Protein AF-A0A8T4U4A2-F1 (afdb_monomer_lite)

Secondary structure (DSSP, 8-state):
-EEETTEEEEE-SS-EEEEEE---TT-SS-S--TT-EEEEETTEEEEEE-HHHHHHHHHHHHHH--

Sequence (66 aa):
MKIETDIAIVDYGIEKRKGKIIESKNKKESLYKKGDYVIIQGGIVIQKIEKKEAIHALRLYKKAIR

Structure (mmCIF, N/CA/C/O backbone):
data_AF-A0A8T4U4A2-F1
#
_entry.id   AF-A0A8T4U4A2-F1
#
loop_
_atom_site.group_PDB
_atom_site.id
_atom_site.type_symbol
_atom_site.label_atom_id
_atom_site.label_alt_id
_atom_site.label_comp_id
_atom_site.label_asym_id
_atom_site.label_entity_id
_atom_site.label_seq_id
_atom_site.pdbx_PDB_ins_code
_atom_site.Cartn_x
_atom_site.Cartn_y
_atom_site.Cartn_z
_atom_site.occupancy
_atom_site.B_iso_or_equiv
_atom_site.auth_seq_id
_atom_site.auth_comp_id
_atom_site.auth_asym_id
_atom_site.auth_atom_id
_atom_site.pdbx_PDB_model_num
ATOM 1 N N . MET A 1 1 ? 0.380 6.762 -0.324 1.00 65.19 1 MET A N 1
ATOM 2 C CA . MET A 1 1 ? -1.022 6.457 0.034 1.00 65.19 1 MET A CA 1
ATOM 3 C C . MET A 1 1 ? -1.655 7.641 0.758 1.00 65.19 1 MET A C 1
ATOM 5 O O . MET A 1 1 ? -1.012 8.195 1.648 1.00 65.19 1 MET A O 1
ATOM 9 N N . LYS A 1 2 ? -2.892 8.008 0.397 1.00 68.69 2 LYS A N 1
ATOM 10 C CA . LYS A 1 2 ? -3.765 8.925 1.160 1.00 68.69 2 LYS A CA 1
ATOM 11 C C . LYS A 1 2 ? -4.886 8.092 1.798 1.00 68.69 2 LYS A C 1
ATOM 13 O O . LYS A 1 2 ? -5.368 7.181 1.138 1.00 68.69 2 LYS A O 1
ATOM 18 N N . ILE A 1 3 ? -5.266 8.376 3.043 1.00 66.12 3 ILE A N 1
ATOM 19 C CA . ILE A 1 3 ? -6.400 7.726 3.723 1.00 66.12 3 ILE A CA 1
ATOM 20 C C . ILE A 1 3 ? -7.470 8.791 3.964 1.00 66.12 3 ILE A C 1
ATOM 22 O O . ILE A 1 3 ? -7.145 9.862 4.484 1.00 66.12 3 ILE A O 1
ATOM 26 N N . GLU A 1 4 ? -8.703 8.498 3.563 1.00 71.56 4 GLU A N 1
ATOM 27 C CA . GLU A 1 4 ? -9.910 9.279 3.850 1.00 71.56 4 GLU A CA 1
ATOM 28 C C . GLU A 1 4 ? -10.931 8.330 4.484 1.00 71.56 4 GLU A C 1
ATOM 30 O O . GLU A 1 4 ? -11.446 7.442 3.807 1.00 71.56 4 GLU A O 1
ATOM 35 N N . THR A 1 5 ? -11.180 8.488 5.788 1.00 71.06 5 THR A N 1
ATOM 36 C CA . THR A 1 5 ? -12.051 7.603 6.586 1.00 71.06 5 THR A CA 1
ATOM 37 C C . THR A 1 5 ? -11.568 6.144 6.544 1.00 71.06 5 THR A C 1
ATOM 39 O O . THR A 1 5 ? -10.606 5.811 7.228 1.00 71.06 5 THR A O 1
ATOM 42 N N . ASP A 1 6 ? -12.159 5.300 5.704 1.00 75.00 6 ASP A N 1
ATOM 43 C CA . ASP A 1 6 ? -11.866 3.881 5.500 1.00 75.00 6 ASP A CA 1
ATOM 44 C C . ASP A 1 6 ? -11.393 3.580 4.065 1.00 75.00 6 ASP A C 1
ATOM 46 O O . ASP A 1 6 ? -11.298 2.422 3.666 1.00 75.00 6 ASP A O 1
ATOM 50 N N . ILE A 1 7 ? -11.087 4.605 3.264 1.00 77.25 7 ILE A N 1
ATOM 51 C CA . ILE A 1 7 ? -10.640 4.457 1.876 1.00 77.25 7 ILE A CA 1
ATOM 52 C C . ILE A 1 7 ? -9.160 4.824 1.769 1.00 77.25 7 ILE A C 1
ATOM 54 O O . ILE A 1 7 ? -8.751 5.967 1.989 1.00 77.25 7 ILE A O 1
ATOM 58 N N . A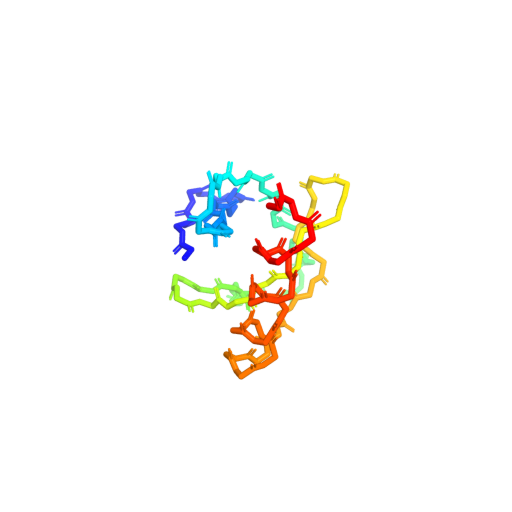LA A 1 8 ? -8.349 3.853 1.356 1.00 81.62 8 ALA A N 1
ATOM 59 C CA . ALA A 1 8 ? -6.977 4.053 0.925 1.00 81.62 8 ALA A CA 1
ATOM 60 C C . ALA A 1 8 ? -6.932 4.386 -0.570 1.00 81.62 8 ALA A C 1
ATOM 62 O O . ALA A 1 8 ? -7.387 3.616 -1.414 1.00 81.62 8 ALA A O 1
ATOM 63 N N . ILE A 1 9 ? -6.315 5.512 -0.912 1.00 82.00 9 ILE A N 1
ATOM 64 C CA . ILE A 1 9 ? -5.923 5.839 -2.283 1.00 82.00 9 ILE A CA 1
ATOM 65 C C . ILE A 1 9 ? -4.456 5.444 -2.449 1.00 82.00 9 ILE A C 1
ATOM 67 O O . ILE A 1 9 ? -3.557 6.057 -1.851 1.00 82.00 9 ILE A O 1
ATOM 71 N N . VAL A 1 10 ? -4.221 4.411 -3.252 1.00 83.31 10 VAL A N 1
ATOM 72 C CA . VAL A 1 10 ? -2.904 3.832 -3.530 1.00 83.31 10 VAL A CA 1
ATOM 73 C C . VAL A 1 10 ? -2.453 4.254 -4.919 1.00 83.31 10 VAL A C 1
ATOM 75 O O . VAL A 1 10 ? -3.216 4.208 -5.882 1.00 83.31 10 VAL A O 1
ATOM 78 N N . ASP A 1 11 ? -1.205 4.694 -5.003 1.00 85.12 11 ASP A N 1
ATOM 79 C CA . ASP A 1 11 ? -0.590 5.183 -6.230 1.00 85.12 11 ASP A CA 1
ATOM 80 C C . ASP A 1 11 ? 0.308 4.087 -6.814 1.00 85.12 11 ASP A C 1
ATOM 82 O O . ASP A 1 11 ? 1.281 3.681 -6.177 1.00 85.12 11 ASP A O 1
ATOM 86 N N . TYR A 1 12 ? -0.041 3.598 -8.0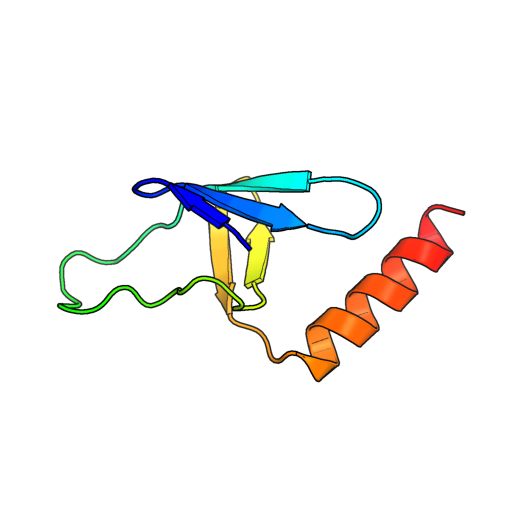04 1.00 82.56 12 TYR A N 1
ATOM 87 C CA . TYR A 1 12 ? 0.719 2.582 -8.738 1.00 82.56 12 TYR A CA 1
ATOM 88 C C . TYR A 1 12 ? 1.727 3.210 -9.718 1.00 82.56 12 TYR A C 1
ATOM 90 O O . TYR A 1 12 ? 2.356 2.524 -10.524 1.00 82.56 12 TYR A O 1
ATOM 98 N N . GLY A 1 13 ? 1.892 4.533 -9.685 1.00 80.62 13 GLY A N 1
ATOM 99 C CA . GLY A 1 13 ? 2.815 5.298 -10.517 1.00 80.62 13 GLY A CA 1
ATOM 100 C C . GLY A 1 13 ? 2.357 5.522 -11.960 1.00 80.62 13 GLY A C 1
ATOM 101 O O . GLY A 1 13 ? 2.944 6.365 -12.629 1.00 80.62 13 GLY A O 1
ATOM 102 N N . ILE A 1 14 ? 1.350 4.785 -12.437 1.00 82.06 14 ILE A N 1
ATOM 103 C CA . ILE A 1 14 ? 0.668 5.017 -13.726 1.00 82.06 14 ILE A CA 1
ATOM 104 C C . ILE A 1 14 ? -0.825 5.315 -13.541 1.00 82.06 14 ILE A C 1
ATOM 106 O O . ILE A 1 14 ? -1.442 5.975 -14.367 1.00 82.06 14 ILE A O 1
ATOM 110 N N . GLU A 1 15 ? -1.399 4.851 -12.434 1.00 84.00 15 GLU A N 1
ATOM 111 C CA . GLU A 1 15 ? -2.799 5.027 -12.074 1.00 84.00 15 GLU A CA 1
ATOM 112 C C . GLU A 1 15 ? -2.929 5.086 -10.548 1.00 84.00 15 GLU A C 1
ATOM 114 O O . GLU A 1 15 ? -2.055 4.622 -9.806 1.00 84.00 15 GLU A O 1
ATOM 119 N N . LYS A 1 16 ? -4.048 5.633 -10.074 1.00 87.50 16 LYS A N 1
ATOM 120 C CA . LYS A 1 16 ? -4.416 5.616 -8.657 1.00 87.50 16 LYS A CA 1
ATOM 121 C C . LYS A 1 16 ? -5.621 4.712 -8.475 1.00 87.50 16 LYS A C 1
ATOM 123 O O . LYS A 1 16 ? -6.623 4.880 -9.164 1.00 87.50 16 LYS A O 1
ATOM 128 N N . ARG A 1 17 ? -5.545 3.795 -7.515 1.00 88.56 17 ARG A N 1
ATOM 129 C CA . ARG A 1 17 ? -6.645 2.889 -7.172 1.00 88.56 17 ARG A CA 1
ATOM 130 C C . ARG A 1 17 ? -7.150 3.176 -5.770 1.00 88.56 17 ARG A C 1
ATOM 132 O O . ARG A 1 17 ? -6.381 3.548 -4.885 1.00 88.56 17 ARG A O 1
ATOM 139 N N . LYS A 1 18 ? -8.456 3.007 -5.584 1.00 88.25 18 LYS A N 1
ATOM 140 C CA . LYS A 1 18 ? -9.114 3.111 -4.280 1.00 88.25 18 LYS A CA 1
ATOM 141 C C . LYS A 1 18 ? -9.305 1.707 -3.713 1.00 88.25 18 LYS A 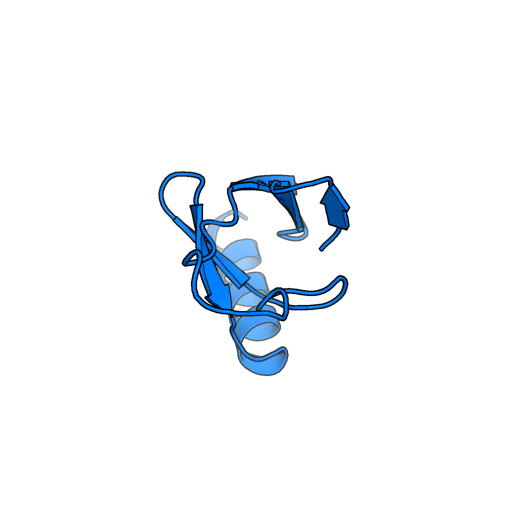C 1
ATOM 143 O O . LYS A 1 18 ? -9.725 0.809 -4.438 1.00 88.25 18 LYS A O 1
ATOM 148 N N . GLY A 1 19 ? -8.984 1.530 -2.438 1.00 87.94 19 GLY A N 1
ATOM 149 C CA . GLY A 1 19 ? -9.184 0.289 -1.702 1.00 87.94 19 GLY A CA 1
ATOM 150 C C . GLY A 1 19 ? -9.813 0.569 -0.346 1.00 87.94 19 GLY A C 1
ATOM 151 O O . GLY A 1 19 ? -9.371 1.473 0.358 1.00 87.94 19 GLY A O 1
ATOM 152 N N . LYS A 1 20 ? -10.835 -0.197 0.027 1.00 87.06 20 LYS A N 1
ATOM 153 C CA . LYS A 1 20 ? -11.454 -0.130 1.347 1.00 87.06 20 LYS A CA 1
ATOM 154 C C . LYS A 1 20 ? -10.550 -0.807 2.373 1.00 87.06 20 LYS A C 1
ATOM 156 O O . LYS A 1 20 ? -10.137 -1.950 2.187 1.00 87.06 20 LYS A O 1
ATOM 161 N N . ILE A 1 21 ? -10.244 -0.106 3.450 1.00 84.50 21 ILE A N 1
ATOM 162 C CA . ILE A 1 21 ? -9.573 -0.648 4.621 1.00 84.50 21 ILE A CA 1
ATOM 163 C C . ILE A 1 21 ? -10.641 -1.359 5.452 1.00 84.50 21 ILE A C 1
ATOM 165 O O . ILE A 1 21 ? -11.562 -0.731 5.967 1.00 84.50 21 ILE A O 1
ATOM 169 N N . ILE A 1 22 ? -10.534 -2.682 5.565 1.00 78.62 22 ILE A N 1
ATOM 170 C CA . ILE A 1 22 ? -11.397 -3.468 6.448 1.00 78.62 22 ILE A CA 1
ATOM 171 C C . ILE A 1 22 ? -10.614 -3.724 7.732 1.00 78.62 22 ILE A C 1
ATOM 173 O O . ILE A 1 22 ? -9.827 -4.663 7.827 1.00 78.62 22 ILE A O 1
ATOM 177 N N . GLU A 1 23 ? -10.794 -2.849 8.716 1.00 68.38 23 GLU A N 1
ATOM 178 C CA . GLU A 1 23 ? -10.238 -3.049 10.050 1.00 68.38 23 GLU A CA 1
AT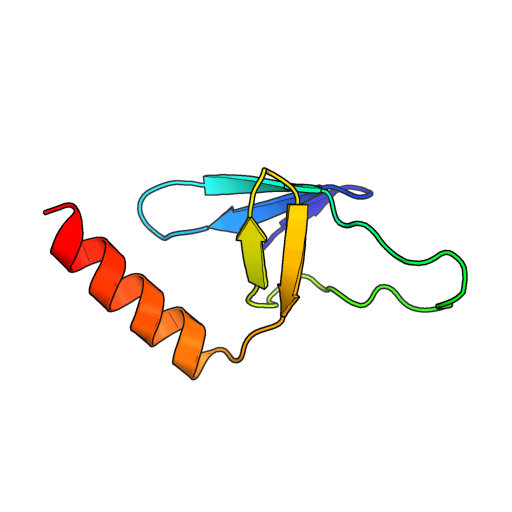OM 179 C C . GLU A 1 23 ? -11.154 -3.929 10.900 1.00 68.38 23 GLU A C 1
ATOM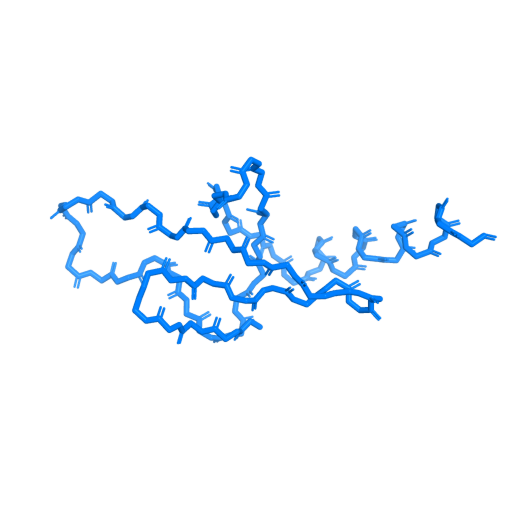 181 O O . GLU A 1 23 ? -12.372 -3.751 10.945 1.00 68.38 23 GLU A O 1
ATOM 186 N N . SER A 1 24 ? -10.558 -4.904 11.589 1.00 54.97 24 SER A N 1
ATOM 187 C CA . SER A 1 24 ? -11.269 -5.667 12.611 1.00 54.97 24 SER A CA 1
ATOM 188 C C . SER A 1 24 ? -11.555 -4.750 13.799 1.00 54.97 24 SER A C 1
ATOM 190 O O . SER A 1 24 ? -10.639 -4.097 14.301 1.00 54.97 24 SER A O 1
ATOM 192 N N . LYS A 1 25 ? -12.808 -4.744 14.280 1.00 53.62 25 LYS A N 1
ATOM 193 C CA . LYS A 1 25 ? -13.323 -3.899 15.382 1.00 53.62 25 LYS A CA 1
ATOM 194 C C . LYS A 1 25 ? -12.517 -3.974 16.694 1.00 53.62 25 LYS A C 1
ATOM 196 O O . LYS A 1 25 ? -12.756 -3.183 17.598 1.00 53.62 25 LYS A O 1
ATOM 201 N N . ASN A 1 26 ? -11.573 -4.907 16.802 1.00 50.97 26 ASN A N 1
ATOM 202 C CA . ASN A 1 26 ? -10.824 -5.214 18.018 1.00 50.97 26 ASN A CA 1
ATOM 203 C C . ASN A 1 26 ? -9.446 -4.534 18.113 1.00 50.97 26 ASN A C 1
ATOM 205 O O . ASN A 1 26 ? -8.722 -4.786 19.075 1.00 50.97 26 ASN A O 1
ATOM 209 N N . LYS A 1 27 ? -9.042 -3.698 17.147 1.00 50.53 27 LYS A N 1
ATOM 210 C CA . LYS A 1 27 ? -7.757 -2.981 17.204 1.00 50.53 27 LYS A CA 1
ATOM 211 C C . LYS A 1 27 ? -7.985 -1.488 17.437 1.00 50.53 27 LYS A C 1
ATOM 213 O O . LYS A 1 27 ? -8.598 -0.813 16.624 1.00 50.53 27 LYS A O 1
ATOM 218 N N . LYS A 1 28 ? -7.476 -0.990 18.572 1.00 49.75 28 LYS A N 1
ATOM 219 C CA . LYS A 1 28 ? -7.505 0.428 18.987 1.00 49.75 28 LYS A CA 1
ATOM 220 C C . LYS A 1 28 ? -6.681 1.356 18.083 1.00 49.75 28 LYS A C 1
ATOM 222 O O . LYS A 1 28 ? -6.798 2.568 18.211 1.00 49.75 28 LYS A O 1
ATOM 227 N N . GLU A 1 29 ? -5.868 0.802 17.188 1.00 56.47 29 GLU A N 1
ATOM 228 C CA . GLU A 1 29 ? -5.018 1.552 16.270 1.00 56.47 29 GLU A CA 1
ATOM 229 C C . GLU A 1 29 ? -5.243 1.068 14.842 1.00 56.47 29 GLU A C 1
ATOM 231 O O . GLU A 1 29 ? -5.286 -0.140 14.579 1.00 56.47 29 GLU A O 1
ATOM 236 N N . SER A 1 30 ? -5.372 2.030 13.927 1.00 62.38 30 SER A N 1
ATOM 237 C CA . SER A 1 30 ? -5.484 1.747 12.504 1.00 62.38 30 SER A CA 1
ATOM 238 C C . SER A 1 30 ? -4.202 1.068 12.017 1.00 62.38 30 SER A C 1
ATOM 240 O O . SER A 1 30 ? -3.100 1.587 12.209 1.00 62.38 30 SER A O 1
ATOM 242 N N . LEU A 1 31 ? -4.326 -0.109 11.397 1.00 71.44 31 LEU A N 1
ATOM 243 C CA . LEU A 1 31 ? -3.179 -0.909 10.934 1.00 71.44 31 LEU A CA 1
ATOM 244 C C . LEU A 1 31 ? -2.412 -0.234 9.786 1.00 71.44 31 LEU A C 1
ATOM 246 O O . LEU A 1 31 ? -1.299 -0.648 9.449 1.00 71.44 31 LEU A O 1
ATOM 250 N N . TYR A 1 32 ? -3.007 0.796 9.185 1.00 80.50 32 TYR A N 1
ATOM 251 C CA . TYR A 1 32 ? -2.530 1.447 7.978 1.00 80.50 32 TYR A CA 1
ATOM 252 C C . TYR A 1 32 ? -2.403 2.951 8.198 1.00 80.50 32 TYR A C 1
ATOM 254 O O . TYR A 1 32 ? -3.321 3.613 8.670 1.00 80.50 32 TYR A O 1
ATOM 262 N N . LYS A 1 33 ? -1.273 3.530 7.787 1.00 79.50 33 LYS A N 1
ATOM 263 C CA . LYS A 1 33 ? -1.047 4.980 7.853 1.00 79.50 33 LYS A CA 1
ATOM 264 C C . LYS A 1 33 ? -0.550 5.548 6.534 1.00 79.50 33 LYS A C 1
ATOM 266 O O . LYS A 1 33 ? 0.025 4.845 5.703 1.00 79.50 33 LYS A O 1
ATOM 271 N N . LYS A 1 34 ? -0.742 6.857 6.335 1.00 81.94 34 LYS A N 1
ATOM 272 C CA . LYS A 1 34 ? -0.197 7.573 5.168 1.00 81.94 34 LYS A CA 1
ATOM 273 C C . LYS A 1 34 ? 1.302 7.273 5.029 1.00 81.94 34 LYS A C 1
ATOM 275 O O . LYS A 1 34 ? 2.055 7.388 5.990 1.00 81.94 34 LYS A O 1
ATOM 280 N N . GLY A 1 35 ? 1.709 6.895 3.820 1.00 83.50 35 GLY A N 1
ATOM 281 C CA . GLY A 1 35 ? 3.083 6.484 3.508 1.00 83.50 35 GLY A CA 1
ATOM 282 C C . GLY A 1 35 ? 3.314 4.970 3.486 1.00 83.50 35 GLY A C 1
ATOM 283 O O . GLY A 1 35 ? 4.309 4.542 2.907 1.00 83.50 35 GLY A O 1
ATOM 284 N N . ASP A 1 36 ? 2.393 4.165 4.021 1.00 86.81 36 ASP A N 1
ATOM 285 C CA . ASP A 1 36 ? 2.481 2.709 3.913 1.00 86.81 36 ASP A CA 1
ATOM 286 C C . ASP A 1 36 ? 2.295 2.229 2.467 1.00 86.81 36 ASP A C 1
ATOM 288 O O . ASP A 1 36 ? 1.576 2.840 1.665 1.00 86.81 36 ASP A O 1
ATOM 292 N N . TYR A 1 37 ? 2.942 1.104 2.164 1.00 89.50 37 TYR A N 1
ATOM 293 C CA . TYR A 1 37 ? 2.750 0.351 0.933 1.00 89.50 37 TYR A CA 1
ATOM 294 C C . TYR A 1 37 ? 1.834 -0.830 1.219 1.00 89.50 37 TYR A C 1
ATOM 296 O O . TYR A 1 37 ? 2.006 -1.532 2.216 1.00 89.50 37 TYR A O 1
ATOM 304 N N . VAL A 1 38 ? 0.847 -1.036 0.354 1.00 90.12 38 VAL A N 1
ATOM 305 C CA . VAL A 1 38 ? -0.193 -2.043 0.558 1.00 90.12 38 VAL A CA 1
ATOM 306 C C . VAL A 1 38 ? -0.557 -2.723 -0.752 1.00 90.12 38 VAL A C 1
ATOM 308 O O . VAL A 1 38 ? -0.349 -2.161 -1.829 1.00 90.12 38 VAL A O 1
ATOM 311 N N . ILE A 1 39 ? -1.145 -3.911 -0.650 1.00 87.81 39 ILE A N 1
ATOM 312 C CA . ILE A 1 39 ? -1.782 -4.587 -1.779 1.00 87.81 39 ILE A CA 1
ATOM 313 C C . ILE A 1 39 ? -3.288 -4.351 -1.718 1.00 87.81 39 ILE A C 1
ATOM 315 O O . ILE A 1 39 ? -3.923 -4.580 -0.685 1.00 87.81 39 ILE A O 1
ATOM 319 N N . ILE A 1 40 ? -3.845 -3.910 -2.848 1.00 89.06 40 ILE A N 1
ATOM 320 C CA . ILE A 1 40 ? -5.287 -3.880 -3.082 1.00 89.06 40 ILE A CA 1
ATOM 321 C C . ILE A 1 40 ? -5.672 -5.096 -3.920 1.00 89.06 40 ILE A C 1
ATOM 323 O O . ILE A 1 40 ? -5.138 -5.287 -5.013 1.00 89.06 40 ILE A O 1
ATOM 327 N N . GLN A 1 41 ? -6.651 -5.858 -3.445 1.00 85.19 41 GLN A N 1
ATOM 328 C CA . GLN A 1 41 ? -7.285 -6.939 -4.193 1.00 85.19 41 GLN A CA 1
ATOM 329 C C . GLN A 1 41 ? -8.802 -6.833 -4.031 1.00 85.19 41 GLN A C 1
ATOM 331 O O . GLN A 1 41 ? -9.294 -6.626 -2.927 1.00 85.19 41 GLN A O 1
ATOM 336 N N . GLY A 1 42 ? -9.549 -6.906 -5.139 1.00 86.44 42 GLY A N 1
ATOM 337 C CA . GLY A 1 42 ? -11.015 -6.798 -5.105 1.00 86.44 42 GLY A CA 1
ATOM 338 C C . GLY A 1 42 ? -11.534 -5.481 -4.510 1.00 86.44 42 G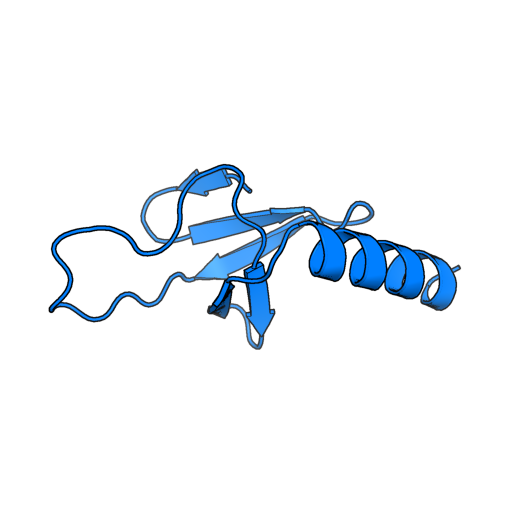LY A C 1
ATOM 339 O O . GLY A 1 42 ? -12.590 -5.461 -3.890 1.00 86.44 42 GLY A O 1
ATOM 340 N N . GLY A 1 43 ? -10.769 -4.389 -4.634 1.00 87.56 43 GLY A N 1
ATOM 341 C CA . GLY A 1 43 ? -11.121 -3.099 -4.033 1.00 87.56 43 GLY A CA 1
ATOM 342 C C . GLY A 1 43 ? -10.940 -3.039 -2.513 1.00 87.56 43 GLY A C 1
ATOM 343 O O . GLY A 1 43 ? -11.435 -2.104 -1.893 1.00 87.56 43 GLY A O 1
ATOM 344 N N . ILE A 1 44 ? -10.229 -3.993 -1.906 1.00 87.44 44 ILE A N 1
ATOM 345 C CA . ILE A 1 44 ? -9.958 -4.059 -0.464 1.00 87.44 44 ILE A CA 1
ATOM 346 C C . ILE A 1 44 ? -8.448 -4.008 -0.225 1.00 87.44 44 ILE A C 1
ATOM 348 O O . ILE A 1 44 ? -7.674 -4.613 -0.966 1.00 87.44 44 ILE A O 1
ATOM 352 N N . VAL A 1 45 ? -8.027 -3.294 0.818 1.00 87.62 45 VAL A N 1
ATOM 353 C CA . VAL A 1 45 ? -6.652 -3.334 1.326 1.00 87.62 45 VAL A CA 1
ATOM 354 C C . VAL A 1 45 ? -6.471 -4.617 2.132 1.00 87.62 45 VAL A C 1
ATOM 356 O O . VAL A 1 45 ? -7.033 -4.749 3.217 1.00 87.62 45 VAL A O 1
ATOM 359 N N . ILE A 1 46 ? -5.702 -5.561 1.591 1.00 86.19 46 ILE A N 1
ATOM 360 C CA . ILE A 1 46 ? -5.576 -6.910 2.166 1.00 86.19 46 ILE A CA 1
ATOM 361 C C . ILE A 1 46 ? -4.315 -7.099 3.007 1.00 86.19 46 ILE A C 1
ATOM 363 O O . ILE A 1 46 ? -4.330 -7.861 3.969 1.00 86.19 46 ILE A O 1
ATOM 367 N N . GLN A 1 47 ? -3.225 -6.410 2.665 1.00 86.50 47 GLN A N 1
ATOM 368 C CA . GLN A 1 47 ? -1.968 -6.525 3.395 1.00 86.50 47 GLN A CA 1
ATOM 369 C C . GLN A 1 47 ? -1.085 -5.296 3.226 1.00 86.50 47 GLN A C 1
ATOM 371 O O . GLN A 1 47 ? -1.078 -4.648 2.174 1.00 86.50 47 GLN A O 1
ATOM 376 N N . LYS A 1 48 ? -0.286 -5.030 4.258 1.00 88.06 48 LYS A N 1
ATOM 377 C CA . LYS A 1 48 ? 0.857 -4.122 4.205 1.00 88.06 48 LYS A CA 1
ATOM 378 C C . LYS A 1 48 ? 2.078 -4.883 3.696 1.00 88.06 48 LYS A C 1
ATOM 380 O O . LYS A 1 48 ? 2.272 -6.037 4.058 1.00 88.06 48 LYS A O 1
ATOM 385 N N . ILE A 1 49 ? 2.885 -4.224 2.878 1.00 91.19 49 ILE A N 1
ATOM 386 C CA . ILE A 1 49 ? 4.139 -4.767 2.350 1.00 91.19 49 ILE A CA 1
ATOM 387 C C . ILE A 1 49 ? 5.283 -3.799 2.615 1.00 91.19 49 ILE A C 1
ATOM 389 O O . ILE A 1 49 ? 5.074 -2.604 2.859 1.00 91.19 49 ILE A O 1
ATOM 393 N N . GLU A 1 50 ? 6.510 -4.302 2.550 1.00 92.25 50 GLU A N 1
ATOM 394 C CA . GLU A 1 50 ? 7.679 -3.450 2.705 1.00 92.25 50 GLU A CA 1
ATOM 395 C C . GLU A 1 50 ? 7.898 -2.550 1.487 1.00 92.25 50 GLU A C 1
ATOM 397 O O . GLU A 1 50 ? 7.602 -2.894 0.339 1.00 92.25 50 GLU A O 1
ATOM 402 N N . LYS A 1 51 ? 8.517 -1.388 1.725 1.00 90.69 51 LYS A N 1
ATOM 403 C CA . LYS A 1 51 ? 8.871 -0.429 0.669 1.00 90.69 51 LYS A CA 1
ATOM 404 C C . LYS A 1 51 ? 9.685 -1.075 -0.457 1.00 90.69 51 LYS A C 1
ATOM 406 O O . LYS A 1 51 ? 9.455 -0.766 -1.624 1.00 90.69 51 LYS A O 1
ATOM 411 N N . LYS A 1 52 ? 10.642 -1.951 -0.125 1.00 92.56 52 LYS A N 1
ATOM 412 C CA . LYS A 1 52 ? 11.522 -2.600 -1.111 1.00 92.56 52 LYS A CA 1
ATOM 413 C C . LYS A 1 52 ? 10.730 -3.507 -2.054 1.00 92.56 52 LYS A C 1
ATOM 415 O O . LYS A 1 52 ? 10.910 -3.425 -3.268 1.00 92.56 52 LYS A O 1
ATOM 420 N N . GLU A 1 53 ? 9.829 -4.314 -1.502 1.00 90.50 53 GLU A N 1
ATOM 421 C CA . GLU A 1 53 ? 8.943 -5.197 -2.265 1.00 90.50 53 GLU A CA 1
ATOM 422 C C . GLU A 1 53 ? 7.995 -4.393 -3.151 1.00 90.50 53 GLU A C 1
ATOM 424 O O . GLU A 1 53 ? 7.867 -4.678 -4.340 1.00 90.50 53 GLU A O 1
ATOM 429 N N . ALA A 1 54 ? 7.406 -3.327 -2.605 1.00 90.94 54 ALA A N 1
ATOM 430 C CA . ALA A 1 54 ? 6.501 -2.459 -3.344 1.00 90.94 54 ALA A CA 1
ATOM 431 C C . ALA A 1 54 ? 7.190 -1.793 -4.543 1.00 90.94 54 ALA A C 1
ATOM 433 O O . ALA A 1 54 ? 6.670 -1.822 -5.656 1.00 90.94 54 ALA A O 1
ATOM 434 N N . ILE A 1 55 ? 8.390 -1.237 -4.348 1.00 91.38 55 ILE A N 1
ATOM 435 C CA . ILE A 1 55 ? 9.180 -0.638 -5.435 1.00 91.38 55 ILE A CA 1
ATOM 436 C C . ILE A 1 55 ? 9.516 -1.687 -6.497 1.00 91.38 55 ILE A C 1
ATOM 438 O O . ILE A 1 55 ? 9.428 -1.404 -7.695 1.00 91.38 55 ILE A O 1
ATOM 442 N N . HIS A 1 56 ? 9.886 -2.899 -6.076 1.00 91.81 56 HIS A N 1
ATOM 443 C CA . HIS A 1 56 ? 10.191 -3.974 -7.008 1.00 91.81 56 HIS A CA 1
ATOM 444 C C . HIS A 1 56 ? 8.965 -4.363 -7.846 1.00 91.81 56 HIS A C 1
ATOM 446 O O . HIS A 1 56 ? 9.061 -4.407 -9.075 1.00 91.81 56 HIS A O 1
ATOM 452 N N . ALA A 1 57 ? 7.809 -4.552 -7.206 1.00 88.81 57 ALA A N 1
ATOM 453 C CA . ALA A 1 57 ? 6.548 -4.866 -7.870 1.00 88.81 57 ALA A CA 1
ATOM 454 C C . ALA A 1 57 ? 6.118 -3.759 -8.847 1.00 88.81 57 ALA A C 1
ATOM 456 O O . ALA A 1 57 ? 5.769 -4.045 -9.991 1.00 88.81 57 ALA A O 1
ATOM 457 N N . LEU A 1 58 ? 6.231 -2.486 -8.449 1.00 88.19 58 LEU A N 1
ATOM 458 C CA . LEU A 1 58 ? 5.930 -1.340 -9.314 1.00 88.19 58 LEU A CA 1
ATOM 459 C C . LEU A 1 58 ? 6.831 -1.295 -10.550 1.00 88.19 58 LEU A C 1
ATOM 461 O O . LEU A 1 58 ? 6.368 -0.980 -11.646 1.00 88.19 58 LEU A O 1
ATOM 465 N N . ARG A 1 59 ? 8.120 -1.624 -10.397 1.00 89.69 59 ARG A N 1
ATOM 466 C CA . ARG A 1 59 ? 9.056 -1.699 -11.525 1.00 89.69 59 ARG A CA 1
ATOM 467 C C . ARG A 1 59 ? 8.646 -2.783 -12.520 1.00 89.69 59 ARG A C 1
ATOM 469 O O . ARG A 1 59 ? 8.723 -2.543 -13.721 1.00 89.69 59 ARG A O 1
ATOM 476 N N . LEU A 1 60 ? 8.235 -3.955 -12.034 1.00 88.88 60 LEU A N 1
ATOM 477 C CA . LEU A 1 60 ? 7.777 -5.058 -12.884 1.00 88.88 60 LEU A CA 1
ATOM 478 C C . LEU A 1 60 ? 6.461 -4.711 -13.590 1.00 88.88 60 LEU A C 1
ATOM 480 O O . LEU A 1 60 ? 6.363 -4.875 -14.800 1.00 88.88 60 LEU A O 1
ATOM 484 N N . TYR A 1 61 ? 5.499 -4.137 -12.867 1.00 84.75 61 TYR A N 1
ATOM 485 C CA . TYR A 1 61 ? 4.214 -3.704 -13.421 1.00 84.75 61 TYR A CA 1
ATOM 486 C C . TYR A 1 61 ? 4.383 -2.676 -14.548 1.00 84.75 61 TYR A C 1
ATOM 488 O O . TYR A 1 61 ? 3.828 -2.837 -15.631 1.00 84.75 61 TYR A O 1
ATOM 496 N N . LYS A 1 62 ? 5.241 -1.667 -14.340 1.00 85.19 62 LYS A N 1
ATOM 497 C CA . LYS A 1 62 ? 5.575 -0.668 -15.368 1.00 85.19 62 LYS A CA 1
ATOM 498 C C . LYS A 1 62 ? 6.203 -1.271 -16.626 1.00 85.19 62 LYS A C 1
ATOM 500 O O . LYS A 1 62 ? 6.035 -0.702 -17.695 1.00 85.19 62 LYS A O 1
ATOM 505 N N . LYS A 1 63 ? 6.949 -2.374 -16.500 1.00 87.25 63 LYS A N 1
ATOM 506 C CA . LYS A 1 63 ? 7.520 -3.094 -17.648 1.00 87.25 63 LYS A CA 1
ATOM 507 C C . LYS A 1 63 ? 6.496 -3.967 -18.370 1.00 87.25 63 LYS A C 1
ATOM 509 O O . LYS A 1 63 ? 6.664 -4.187 -19.552 1.00 87.25 63 LYS A O 1
ATOM 514 N N . ALA A 1 64 ? 5.491 -4.488 -17.668 1.00 84.38 64 ALA A N 1
ATOM 515 C CA . ALA A 1 64 ? 4.495 -5.388 -18.251 1.00 84.38 64 ALA A CA 1
ATOM 516 C C . ALA A 1 64 ? 3.398 -4.655 -19.044 1.00 84.38 64 ALA A C 1
ATOM 518 O O . ALA A 1 64 ? 2.773 -5.248 -19.912 1.00 84.38 64 ALA A O 1
ATOM 519 N N . ILE A 1 65 ? 3.146 -3.383 -18.722 1.00 77.81 65 ILE A N 1
ATOM 520 C CA . ILE A 1 65 ? 2.114 -2.550 -19.370 1.00 77.81 65 ILE A CA 1
ATOM 521 C C . ILE A 1 65 ? 2.683 -1.712 -20.530 1.00 77.81 65 ILE A C 1
ATOM 523 O O . ILE A 1 65 ? 1.926 -1.067 -21.251 1.00 77.81 65 ILE A O 1
ATOM 527 N N . ARG A 1 66 ? 4.007 -1.710 -20.716 1.00 58.66 66 ARG A N 1
ATOM 528 C CA . ARG A 1 66 ? 4.710 -0.946 -21.751 1.00 58.66 66 ARG A CA 1
ATOM 529 C C . ARG A 1 66 ? 5.263 -1.875 -22.817 1.00 58.66 66 ARG A C 1
ATOM 531 O O . ARG A 1 66 ? 5.215 -1.463 -23.992 1.00 58.66 66 ARG A O 1
#

Radius of gyration: 12.39 Å; chains: 1; bounding box: 25×16×41 Å

pLDDT: mean 80.39, std 11.59, range [49.75, 92.56]

Foldseek 3Di:
DDDDPQWDFDDLPVDTAIAGEDDDPPDPDRPDDPPWDFDHDPRHGDDTDDPVVSVVVSVVVVVVVD